Protein AF-A0ABD0PLT6-F1 (afdb_monomer_lite)

Organism: Cirrhinus mrigala (NCBI:txid683832)

Radius of gyration: 40.15 Å; chains: 1; bounding box: 74×38×95 Å

Sequence (116 aa):
VLQAQLTALLQGKENIQSSCSFTEQALNHGSPTEVLLVQKQMGERMGVLARHAFPEQPHENGHLDCQVETEGLRRSIQNLGVLLTTSAVGHTSVATGEGLRHAVVGQNTTVTVTTK

Foldseek 3Di:
DQVVLVVVVVVLVVLVVVLVVCLVCCVVPNDPVSNVVSCVVSVVVVVVSVPDDRDPDGDDDPPDDPDDPVVVVVVVVVVVPDDPDDPPDPPQKDKDDPQVVPPDPPDDGDIDIDGD

Secondary structure (DSSP, 8-state):
-HHHHHHHHHHHHHHHHHHHHHHHHHHHH--HHHHHHHHHHHHHHHHHHHH----SSPPPPP-------HHHHHHHHHHHT-----TTS-S-EEEESHHHHS--TTS----EEEE-

Structure (mmCIF, N/CA/C/O backbone):
data_AF-A0ABD0PLT6-F1
#
_entry.id   AF-A0ABD0PLT6-F1
#
loop_
_atom_site.group_PDB
_atom_site.id
_atom_site.type_symbol
_atom_site.label_atom_id
_atom_site.label_alt_id
_atom_site.label_comp_id
_atom_site.label_asym_id
_atom_site.label_entity_id
_atom_site.label_seq_id
_atom_site.pdbx_PDB_ins_code
_atom_site.Cartn_x
_atom_site.Cartn_y
_atom_site.Cartn_z
_atom_site.occupancy
_atom_site.B_iso_or_equiv
_atom_site.auth_seq_id
_atom_site.auth_comp_id
_atom_site.auth_asym_id
_atom_site.auth_atom_id
_atom_site.pdbx_PDB_model_num
ATOM 1 N N . VAL A 1 1 ? 4.134 2.382 -3.650 1.00 83.81 1 VAL A N 1
ATOM 2 C CA . VAL A 1 1 ? 2.823 1.825 -3.231 1.00 83.81 1 VAL A CA 1
ATOM 3 C C . VAL A 1 1 ? 2.940 1.108 -1.893 1.00 83.81 1 VAL A C 1
ATOM 5 O O . VAL A 1 1 ? 2.210 1.455 -0.971 1.00 83.81 1 VAL A O 1
ATOM 8 N N . LEU A 1 2 ? 3.914 0.207 -1.740 1.00 88.62 2 LEU A N 1
ATOM 9 C CA . LEU A 1 2 ? 4.133 -0.556 -0.504 1.00 88.62 2 LEU A CA 1
ATOM 10 C C . LEU A 1 2 ? 4.280 0.293 0.766 1.00 88.62 2 LEU A C 1
ATOM 12 O O . LEU A 1 2 ? 3.698 -0.048 1.788 1.00 88.62 2 LEU A O 1
ATOM 16 N N . GLN A 1 3 ? 4.996 1.422 0.707 1.00 89.25 3 GLN A N 1
ATOM 17 C CA . GLN A 1 3 ? 5.159 2.290 1.880 1.00 89.25 3 GLN A CA 1
ATOM 18 C C . GLN A 1 3 ? 3.819 2.859 2.371 1.00 89.25 3 GLN A C 1
ATOM 20 O O . GLN A 1 3 ? 3.537 2.831 3.562 1.00 89.25 3 GLN A O 1
ATOM 25 N N . ALA A 1 4 ? 2.974 3.329 1.450 1.00 89.81 4 ALA A N 1
ATOM 26 C CA . ALA A 1 4 ? 1.650 3.846 1.784 1.00 89.81 4 ALA A CA 1
ATOM 27 C C . ALA A 1 4 ? 0.734 2.738 2.329 1.00 89.81 4 ALA A C 1
ATOM 29 O O . ALA A 1 4 ? 0.017 2.956 3.303 1.00 89.81 4 ALA A O 1
ATOM 30 N N . GLN A 1 5 ? 0.808 1.533 1.750 1.00 90.62 5 GLN A N 1
ATOM 31 C CA . GLN A 1 5 ? 0.090 0.361 2.255 1.00 90.62 5 GLN A CA 1
ATOM 32 C C . GLN A 1 5 ? 0.525 0.003 3.681 1.00 90.62 5 GLN A C 1
ATOM 34 O O . GLN A 1 5 ? -0.325 -0.225 4.539 1.00 90.62 5 GLN A O 1
ATOM 39 N N . LEU A 1 6 ? 1.832 -0.018 3.949 1.00 92.19 6 LEU A N 1
ATOM 40 C CA . LEU A 1 6 ? 2.368 -0.296 5.279 1.00 92.19 6 LEU A CA 1
ATOM 41 C C . LEU A 1 6 ? 1.868 0.730 6.302 1.00 92.19 6 LEU A C 1
ATOM 43 O O . LEU A 1 6 ? 1.411 0.346 7.375 1.00 92.19 6 LEU A O 1
ATOM 47 N N . THR A 1 7 ? 1.900 2.021 5.962 1.00 94.25 7 THR A N 1
ATOM 48 C CA . THR A 1 7 ? 1.377 3.084 6.831 1.00 94.25 7 THR A CA 1
ATOM 49 C C . THR A 1 7 ? -0.107 2.881 7.145 1.00 94.25 7 THR A C 1
ATOM 51 O O . THR A 1 7 ? -0.490 2.953 8.311 1.00 94.25 7 THR A O 1
ATOM 54 N N . ALA A 1 8 ? -0.930 2.565 6.141 1.00 91.69 8 ALA A N 1
ATOM 55 C CA . ALA A 1 8 ? -2.358 2.315 6.340 1.00 91.69 8 ALA A CA 1
ATOM 56 C C . ALA A 1 8 ? -2.622 1.096 7.245 1.00 91.69 8 ALA A C 1
ATOM 58 O O . ALA A 1 8 ? -3.469 1.159 8.137 1.00 91.69 8 ALA A O 1
ATOM 59 N N . LEU A 1 9 ? -1.869 0.005 7.063 1.00 93.56 9 LEU A N 1
ATOM 60 C CA . LEU A 1 9 ? -1.976 -1.196 7.900 1.00 93.56 9 LEU A CA 1
ATOM 61 C C . LEU A 1 9 ? -1.564 -0.926 9.355 1.00 93.56 9 LEU A C 1
ATOM 63 O O . LEU A 1 9 ? -2.253 -1.361 10.279 1.00 93.56 9 LEU A O 1
ATOM 67 N N . LEU A 1 10 ? -0.473 -0.185 9.572 1.00 95.00 10 LEU A N 1
ATOM 68 C CA . LEU A 1 10 ? -0.018 0.193 10.915 1.00 95.00 10 LEU A CA 1
ATOM 69 C C . LEU A 1 10 ? -1.047 1.073 11.631 1.00 95.00 10 LEU A C 1
ATOM 71 O O . LEU A 1 10 ? -1.380 0.803 12.784 1.00 95.00 10 LEU A O 1
ATOM 75 N N . GLN A 1 11 ? -1.604 2.059 10.928 1.00 93.25 11 GLN A N 1
ATOM 76 C CA . GLN A 1 11 ? -2.667 2.906 11.464 1.00 93.25 11 GLN A CA 1
ATOM 77 C C . GLN A 1 11 ? -3.927 2.090 11.795 1.00 93.25 11 GLN A C 1
ATOM 79 O O . GLN A 1 11 ? -4.536 2.278 12.847 1.00 93.25 11 GLN A O 1
ATOM 84 N N . GLY A 1 12 ? -4.308 1.144 10.930 1.00 92.31 12 GLY A N 1
ATOM 85 C CA . GLY A 1 12 ? -5.421 0.228 11.179 1.00 92.31 12 GLY A CA 1
ATOM 86 C C . GLY A 1 12 ? -5.225 -0.608 12.444 1.00 92.31 12 GLY A C 1
ATOM 87 O O . GLY A 1 12 ? -6.120 -0.674 13.288 1.00 92.31 12 GLY A O 1
ATOM 88 N N . LYS A 1 13 ? -4.030 -1.184 12.618 1.00 94.38 13 LYS A N 1
ATOM 89 C CA . LYS A 1 13 ? -3.657 -1.936 13.823 1.00 94.38 13 LYS A CA 1
ATOM 90 C C . LYS A 1 13 ? -3.768 -1.078 15.086 1.00 94.38 13 LYS A C 1
ATOM 92 O O . LYS A 1 13 ? -4.350 -1.527 16.071 1.00 94.38 13 LYS A O 1
ATOM 97 N N . GLU A 1 14 ? -3.228 0.136 15.063 1.00 95.19 14 GLU A N 1
ATOM 98 C CA . GLU A 1 14 ? -3.271 1.050 16.210 1.00 95.19 14 GLU A CA 1
ATOM 99 C C . GLU A 1 14 ? -4.711 1.451 16.571 1.00 95.19 14 GLU A C 1
ATOM 101 O O . GLU A 1 14 ? -5.091 1.456 17.745 1.00 95.19 14 GLU A O 1
ATOM 106 N N . ASN A 1 15 ? -5.556 1.690 15.567 1.00 92.50 15 ASN A N 1
ATOM 107 C CA . ASN A 1 15 ? -6.976 1.983 15.769 1.00 92.50 15 ASN A CA 1
ATOM 108 C C . ASN A 1 15 ? -7.732 0.810 16.411 1.00 92.50 15 ASN A C 1
ATOM 110 O O . ASN A 1 15 ? -8.554 1.021 17.306 1.00 92.50 15 ASN A O 1
ATOM 114 N N . ILE A 1 16 ? -7.456 -0.425 15.979 1.00 93.81 16 ILE A N 1
ATOM 115 C CA . ILE A 1 16 ? -8.053 -1.627 16.578 1.00 93.81 16 ILE A CA 1
ATOM 116 C C . ILE A 1 16 ? -7.585 -1.764 18.028 1.00 93.81 16 ILE A C 1
ATOM 118 O O . ILE A 1 16 ? -8.408 -1.894 18.931 1.00 93.81 16 ILE A O 1
ATOM 122 N N . GLN A 1 17 ? -6.277 -1.666 18.266 1.00 96.06 17 GLN A N 1
ATOM 123 C CA . GLN A 1 17 ? -5.691 -1.836 19.594 1.00 96.06 17 GLN A CA 1
ATOM 124 C C . GLN A 1 17 ? -6.191 -0.783 20.594 1.00 96.06 17 GLN A C 1
ATOM 126 O O . GLN A 1 17 ? -6.551 -1.124 21.721 1.00 96.06 17 GLN A O 1
ATOM 131 N N . SER A 1 18 ? -6.262 0.484 20.182 1.00 94.38 18 SER A N 1
ATOM 132 C CA . SER A 1 18 ? -6.802 1.564 21.018 1.00 94.38 18 SER A CA 1
ATOM 133 C C . SER A 1 18 ? -8.296 1.391 21.295 1.00 94.38 18 SER A C 1
ATOM 135 O O . SER A 1 18 ? -8.726 1.604 22.427 1.00 94.38 18 SER A O 1
ATOM 137 N N . SER A 1 19 ? -9.081 0.939 20.311 1.00 93.81 19 SER A N 1
ATOM 138 C CA . SER A 1 19 ? -10.507 0.645 20.507 1.00 93.81 19 SER A CA 1
ATOM 139 C C . SER A 1 19 ? -10.716 -0.512 21.487 1.00 93.81 19 SER A C 1
ATOM 141 O O . SER A 1 19 ? -11.580 -0.420 22.360 1.00 93.81 19 SER A O 1
ATOM 143 N N . CYS A 1 20 ? -9.906 -1.573 21.396 1.00 94.38 20 CYS A N 1
ATOM 144 C CA . CYS A 1 20 ? -9.936 -2.688 22.343 1.00 94.38 20 CYS A CA 1
ATOM 145 C C . CYS A 1 20 ? -9.582 -2.230 23.760 1.00 94.38 20 CYS A C 1
ATOM 147 O O . CYS A 1 20 ? -10.365 -2.465 24.673 1.00 94.38 20 CYS A O 1
ATOM 149 N N . SER A 1 21 ? -8.461 -1.522 23.926 1.00 95.06 21 SER A N 1
ATOM 150 C CA . SER A 1 21 ? -8.009 -1.016 25.230 1.00 95.06 21 SER A CA 1
ATOM 151 C C . SER A 1 21 ? -9.042 -0.086 25.877 1.00 95.06 21 S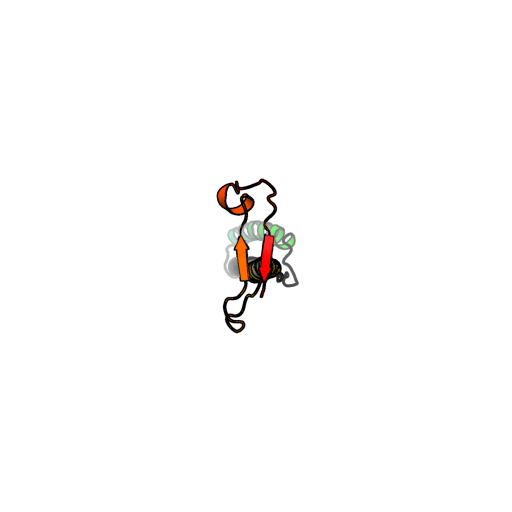ER A C 1
ATOM 153 O O . SER A 1 21 ? -9.396 -0.247 27.043 1.00 95.06 21 SER A O 1
ATOM 155 N N . PHE A 1 22 ? -9.613 0.837 25.098 1.00 93.81 22 PHE A N 1
ATOM 156 C CA . PHE A 1 22 ? -10.646 1.746 25.588 1.00 93.81 22 PHE A CA 1
ATOM 157 C C . PHE A 1 22 ? -11.928 1.007 26.002 1.00 93.81 22 PHE A C 1
ATOM 159 O O . PHE A 1 22 ? -12.517 1.310 27.040 1.00 93.81 22 PHE A O 1
ATOM 166 N N . THR A 1 23 ? -12.346 0.010 25.214 1.00 94.88 23 THR A N 1
ATOM 167 C CA . THR A 1 23 ? -13.507 -0.829 25.545 1.00 94.88 23 THR A CA 1
ATOM 168 C C . THR A 1 23 ? -13.255 -1.634 26.818 1.00 94.88 23 THR A C 1
ATOM 170 O O . THR A 1 23 ? -14.102 -1.663 27.705 1.00 94.88 23 THR A O 1
ATOM 173 N N . GLU A 1 24 ? -12.081 -2.250 26.936 1.00 95.69 24 GLU A N 1
ATOM 174 C CA . GLU A 1 24 ? -11.675 -3.031 28.104 1.00 95.69 24 GLU A CA 1
ATOM 175 C C . GLU A 1 24 ? -11.654 -2.176 29.377 1.00 95.69 24 GLU A C 1
ATOM 177 O O . GLU A 1 24 ? -12.200 -2.578 30.404 1.00 95.69 24 GLU A O 1
ATOM 182 N N . GLN A 1 25 ? -11.105 -0.962 29.305 1.00 95.25 25 GLN A N 1
ATOM 183 C CA . GLN A 1 25 ? -11.071 -0.046 30.442 1.00 95.25 25 GLN A CA 1
ATOM 184 C C . GLN A 1 25 ? -12.481 0.339 30.911 1.00 95.25 25 GLN A C 1
ATOM 186 O O . GLN A 1 25 ? -12.748 0.345 32.114 1.00 95.25 25 GLN A O 1
ATOM 191 N N . ALA A 1 26 ? -13.394 0.614 29.976 1.00 95.31 26 ALA A N 1
ATOM 192 C CA . ALA A 1 26 ? -14.781 0.920 30.307 1.00 95.31 26 ALA A CA 1
ATOM 193 C C . ALA A 1 26 ? -15.499 -0.279 30.940 1.00 95.31 26 ALA A C 1
ATOM 195 O O . ALA A 1 26 ? -16.225 -0.102 31.912 1.00 95.31 26 ALA A O 1
ATOM 196 N N . LEU A 1 27 ? -15.268 -1.497 30.442 1.00 94.38 27 LEU A N 1
ATOM 197 C CA . LEU A 1 27 ? -15.876 -2.711 30.995 1.00 94.38 27 LEU A CA 1
ATOM 198 C C . LEU A 1 27 ? -15.359 -3.051 32.400 1.00 94.38 27 LEU A C 1
ATOM 200 O O . LEU A 1 27 ? -16.136 -3.497 33.240 1.00 94.38 27 LEU A O 1
ATOM 204 N N . ASN A 1 28 ? -14.068 -2.833 32.661 1.00 96.00 28 ASN A N 1
ATOM 205 C CA . ASN A 1 28 ? -13.447 -3.183 33.940 1.00 96.00 28 ASN A CA 1
ATOM 206 C C . ASN A 1 28 ? -13.660 -2.125 35.030 1.00 96.00 28 ASN A C 1
ATOM 208 O O . ASN A 1 28 ? -13.709 -2.460 36.215 1.00 96.00 28 ASN A O 1
ATOM 212 N N . HIS A 1 29 ? -13.726 -0.848 34.649 1.00 94.50 29 HIS A N 1
ATOM 213 C CA . HIS A 1 29 ? -13.644 0.267 35.599 1.00 94.50 29 HIS A CA 1
ATOM 214 C C . HIS A 1 29 ? -14.705 1.352 35.393 1.00 94.50 29 HIS A C 1
ATOM 216 O O . HIS A 1 29 ? -14.795 2.263 36.213 1.00 94.50 29 HIS A O 1
ATOM 222 N N . GLY A 1 30 ? -15.490 1.284 34.318 1.00 92.81 30 GLY A N 1
ATOM 223 C CA . GLY A 1 30 ? -16.498 2.287 34.002 1.00 92.81 30 GLY A CA 1
ATOM 224 C C . GLY A 1 30 ? -17.749 2.157 34.864 1.00 92.81 30 GLY A C 1
ATOM 225 O O . GLY A 1 30 ? -18.208 1.065 35.206 1.00 92.81 30 GLY A O 1
ATOM 226 N N . SER A 1 31 ? -18.351 3.297 35.173 1.00 96.31 31 SER A N 1
ATOM 227 C CA . SER A 1 31 ? -19.721 3.358 35.667 1.00 96.31 31 SER A CA 1
ATOM 228 C C . SER A 1 31 ? -20.705 2.812 34.617 1.00 96.31 31 SER A C 1
ATOM 230 O O . SER A 1 31 ? -20.415 2.830 33.417 1.00 96.31 31 SER A O 1
ATOM 232 N N . PRO A 1 32 ? -21.916 2.382 35.013 1.00 94.75 32 PRO A N 1
ATOM 233 C CA . PRO A 1 32 ? -22.909 1.861 34.068 1.00 94.75 32 PRO A CA 1
ATOM 234 C C . PRO A 1 32 ? -23.221 2.817 32.905 1.00 94.75 32 PRO A C 1
ATOM 236 O O . PRO A 1 32 ? -23.412 2.386 31.768 1.00 94.75 32 PRO A O 1
ATOM 239 N N . THR A 1 33 ? -23.235 4.125 33.175 1.00 94.56 33 THR A N 1
ATOM 240 C CA . THR A 1 33 ? -23.462 5.161 32.159 1.00 94.56 33 THR A CA 1
ATOM 241 C C . THR A 1 33 ? -22.291 5.267 31.183 1.00 94.56 33 THR A C 1
ATOM 243 O O . THR A 1 33 ? -22.508 5.401 29.979 1.00 94.56 33 THR A O 1
ATOM 246 N N . GLU A 1 34 ? -21.053 5.179 31.677 1.00 93.25 34 GLU A N 1
ATOM 247 C CA . GLU A 1 34 ? -19.855 5.170 30.830 1.00 93.25 34 GLU A CA 1
ATOM 248 C C . GLU A 1 34 ? -19.817 3.920 29.952 1.00 93.25 34 GLU A C 1
ATOM 250 O O . GLU A 1 34 ? -19.582 4.036 28.752 1.00 93.25 34 GLU A O 1
ATOM 255 N N . VAL A 1 35 ? -20.142 2.746 30.500 1.00 95.56 35 VAL A N 1
ATOM 256 C CA . VAL A 1 35 ? -20.220 1.496 29.728 1.00 95.56 35 VAL A CA 1
ATOM 257 C C . VAL A 1 35 ? -21.225 1.618 28.579 1.00 95.56 35 VAL A C 1
ATOM 259 O O . VAL A 1 35 ? -20.897 1.275 27.443 1.00 95.56 35 VAL A O 1
ATOM 262 N N . LEU A 1 36 ? -22.419 2.163 28.834 1.00 95.19 36 LEU A N 1
ATOM 263 C CA . LEU A 1 36 ? -23.434 2.407 27.800 1.00 95.19 36 LEU A CA 1
ATOM 264 C C . LEU A 1 36 ? -22.944 3.373 26.710 1.00 95.19 36 LEU A C 1
ATOM 266 O O . LEU A 1 36 ? -23.176 3.144 25.518 1.00 95.19 36 LEU A O 1
ATOM 270 N N . LEU A 1 37 ? -22.253 4.446 27.102 1.00 95.06 37 LEU A N 1
ATOM 271 C CA . LEU A 1 37 ? -21.689 5.410 26.160 1.00 95.06 37 LEU A CA 1
ATOM 272 C C . LEU A 1 37 ? -20.615 4.759 25.277 1.00 95.06 37 LEU A C 1
ATOM 274 O O . LEU A 1 37 ? -20.645 4.911 24.052 1.00 95.06 37 LEU A O 1
ATOM 278 N N . VAL A 1 38 ? -19.696 4.012 25.891 1.00 95.31 38 VAL A N 1
ATOM 279 C CA . VAL A 1 38 ? -18.623 3.309 25.183 1.00 95.31 38 VAL A CA 1
ATOM 280 C C . VAL A 1 38 ? -19.193 2.239 24.263 1.00 95.31 38 VAL A C 1
ATOM 282 O O . VAL A 1 38 ? -18.761 2.154 23.117 1.00 95.31 38 VAL A O 1
ATOM 285 N N . GLN A 1 39 ? -20.212 1.491 24.689 1.00 94.25 39 GLN A N 1
ATOM 286 C CA . GLN A 1 39 ? -20.878 0.503 23.841 1.00 94.2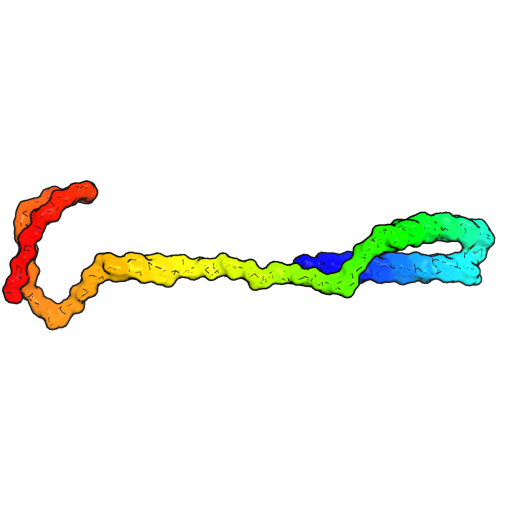5 39 GLN A CA 1
ATOM 287 C C . GLN A 1 39 ? -21.422 1.137 22.556 1.00 94.25 39 GLN A C 1
ATOM 289 O O . GLN A 1 39 ? -21.216 0.595 21.468 1.00 94.25 39 GLN A O 1
ATOM 294 N N . LYS A 1 40 ? -22.070 2.305 22.656 1.00 94.06 40 LYS A N 1
ATOM 295 C CA . LYS A 1 40 ? -22.547 3.037 21.477 1.00 94.06 40 LYS A CA 1
ATOM 296 C C . LYS A 1 40 ? -21.379 3.467 20.581 1.00 94.06 40 LYS A C 1
ATOM 298 O O . LYS A 1 40 ? -21.362 3.138 19.396 1.00 94.06 40 LYS A O 1
ATOM 303 N N . GLN A 1 41 ? -20.399 4.180 21.141 1.00 93.94 41 GLN A N 1
ATOM 304 C CA . GLN A 1 41 ? -19.280 4.746 20.375 1.00 93.94 41 GLN A CA 1
ATOM 305 C C . GLN A 1 41 ? -18.404 3.667 19.718 1.00 93.94 41 GLN A C 1
ATOM 307 O O . GLN A 1 41 ? -18.001 3.798 18.561 1.00 93.94 41 GLN A O 1
ATOM 312 N N . MET A 1 42 ? -18.108 2.589 20.445 1.00 94.75 42 MET A N 1
ATOM 313 C CA . MET A 1 42 ? -17.295 1.482 19.941 1.00 94.75 42 MET A CA 1
ATOM 314 C C . MET A 1 42 ? -18.087 0.586 18.995 1.00 94.75 42 MET A C 1
ATOM 316 O O . MET A 1 42 ? -17.501 0.065 18.053 1.00 94.75 42 MET A O 1
ATOM 320 N N . GLY A 1 43 ? -19.407 0.469 19.162 1.00 91.88 43 GLY A N 1
ATOM 321 C CA . GLY A 1 43 ? -20.277 -0.191 18.188 1.00 91.88 43 GLY A CA 1
ATOM 322 C C . GLY A 1 43 ? -20.232 0.489 16.817 1.00 91.88 43 GLY A C 1
ATOM 323 O O . GLY A 1 43 ? -20.060 -0.178 15.797 1.00 91.88 43 GLY A O 1
ATOM 324 N N . GLU A 1 44 ? -20.296 1.823 16.790 1.00 93.44 44 GLU A N 1
ATOM 325 C CA . GLU A 1 44 ? -20.147 2.609 15.558 1.00 93.44 44 GLU A CA 1
ATOM 326 C C . GLU A 1 44 ? -18.748 2.430 14.940 1.00 93.44 44 GLU A C 1
ATOM 328 O O . GLU A 1 44 ? -18.632 2.114 13.752 1.00 93.44 44 GLU A O 1
ATOM 333 N N . ARG A 1 45 ? -17.677 2.545 15.741 1.00 92.88 45 ARG A N 1
ATOM 334 C CA . ARG A 1 45 ? -16.294 2.320 15.270 1.00 92.88 45 ARG A CA 1
ATOM 335 C C . ARG A 1 45 ? -16.058 0.904 14.752 1.00 92.88 45 ARG A C 1
ATOM 337 O O . ARG A 1 45 ? -15.424 0.736 13.712 1.00 92.88 45 ARG A O 1
ATOM 344 N N . MET A 1 46 ? -16.580 -0.106 15.438 1.00 91.00 46 MET A N 1
ATOM 345 C CA . MET A 1 46 ? -16.501 -1.504 15.017 1.00 91.00 46 MET A CA 1
ATOM 346 C C . MET A 1 46 ? -17.241 -1.717 13.694 1.00 91.00 46 MET A C 1
ATOM 348 O O . MET A 1 46 ? -16.743 -2.433 12.830 1.00 91.00 46 MET A O 1
ATOM 352 N N . GLY A 1 47 ? -18.378 -1.045 13.489 1.00 91.69 47 GLY A N 1
ATOM 353 C CA . GLY A 1 47 ? -19.085 -1.050 12.209 1.00 91.69 47 GLY A CA 1
ATOM 354 C C . GLY A 1 47 ? -18.249 -0.479 11.058 1.00 91.69 47 GLY A C 1
ATOM 355 O O . GLY A 1 47 ? -18.293 -1.011 9.949 1.00 91.69 47 GLY A O 1
ATOM 356 N N . VAL A 1 48 ? -17.455 0.565 11.315 1.00 90.75 48 VAL A N 1
ATOM 357 C CA . VAL A 1 48 ? -16.502 1.112 10.332 1.00 90.75 48 VAL A CA 1
ATOM 358 C C . VAL A 1 48 ? -15.362 0.126 10.066 1.00 90.75 48 VAL A C 1
ATOM 360 O O . VAL A 1 48 ? -15.066 -0.150 8.906 1.00 90.75 48 VAL A O 1
ATOM 363 N N . LEU A 1 49 ? -14.763 -0.445 11.116 1.00 88.81 49 LEU A N 1
ATOM 364 C CA . LEU A 1 49 ? -13.671 -1.421 11.004 1.00 88.81 49 LEU A CA 1
ATOM 365 C C . LEU A 1 49 ? -14.090 -2.684 10.245 1.00 88.81 49 LEU A C 1
ATOM 367 O O . LEU A 1 49 ? -13.358 -3.133 9.373 1.00 88.81 49 LEU A O 1
ATOM 371 N N . ALA A 1 50 ? -15.284 -3.217 10.513 1.00 88.00 50 ALA A N 1
ATOM 372 C CA . ALA A 1 50 ? -15.803 -4.410 9.844 1.00 88.00 50 ALA A CA 1
ATOM 373 C C . ALA A 1 50 ? -16.030 -4.209 8.336 1.00 88.00 50 ALA A C 1
ATOM 375 O O . ALA A 1 50 ? -16.022 -5.168 7.570 1.00 88.00 50 ALA A O 1
ATOM 376 N N . ARG A 1 51 ? -16.244 -2.961 7.902 1.00 90.94 51 ARG A N 1
ATOM 377 C CA . ARG A 1 51 ? -16.389 -2.597 6.484 1.00 90.94 51 ARG A CA 1
ATOM 378 C C . ARG A 1 51 ? -15.055 -2.244 5.829 1.00 90.94 51 ARG A C 1
ATOM 380 O O . ARG A 1 51 ? -15.006 -2.093 4.611 1.00 90.94 51 ARG A O 1
ATOM 387 N N . HIS A 1 52 ? -13.999 -2.059 6.617 1.00 86.81 52 HIS A N 1
ATOM 388 C CA . HIS A 1 52 ? -12.694 -1.668 6.113 1.00 86.81 52 HIS A CA 1
ATOM 389 C C . HIS A 1 52 ? -11.898 -2.910 5.705 1.00 86.81 52 HIS A C 1
ATOM 391 O O . HIS A 1 52 ? -11.512 -3.720 6.544 1.00 86.81 52 HIS A O 1
ATOM 397 N N . ALA A 1 53 ? -11.649 -3.061 4.405 1.00 86.25 53 ALA A N 1
ATOM 398 C CA . ALA A 1 53 ? -10.850 -4.159 3.880 1.00 86.25 53 ALA A CA 1
ATOM 399 C C . ALA A 1 53 ? -9.360 -3.815 3.985 1.00 86.25 53 ALA A C 1
ATOM 401 O O . ALA A 1 53 ? -8.869 -2.920 3.294 1.00 86.25 53 ALA A O 1
ATOM 402 N N . PHE A 1 54 ? -8.636 -4.537 4.837 1.00 86.25 54 PHE A N 1
ATOM 403 C CA . PHE A 1 54 ? -7.181 -4.469 4.870 1.00 86.25 54 PHE A CA 1
ATOM 404 C C . PHE A 1 54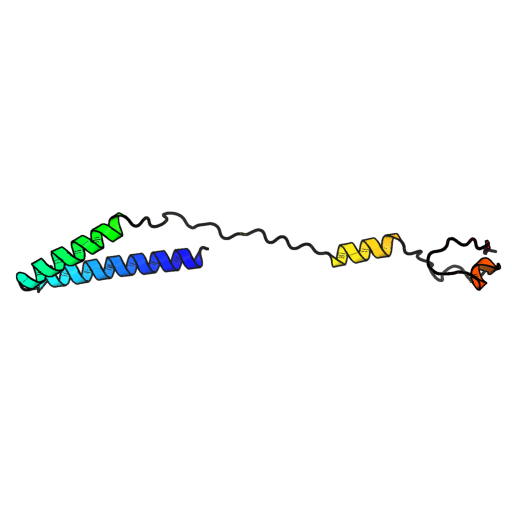 ? -6.604 -5.434 3.830 1.00 86.25 54 PHE A C 1
ATOM 406 O O . PHE A 1 54 ? -7.023 -6.589 3.781 1.00 86.25 54 PHE A O 1
ATOM 413 N N . PRO A 1 55 ? -5.657 -4.996 2.988 1.00 84.75 55 PRO A N 1
ATOM 414 C CA . PRO A 1 55 ? -5.061 -5.872 1.990 1.00 84.75 55 PRO A CA 1
ATOM 415 C C . PRO A 1 55 ? -4.254 -6.990 2.659 1.00 84.75 55 PRO A C 1
ATOM 417 O O . PRO A 1 55 ? -3.333 -6.721 3.429 1.00 84.75 55 PRO A O 1
ATOM 420 N N . GLU A 1 56 ? -4.584 -8.237 2.327 1.00 82.00 56 GLU A N 1
ATOM 421 C CA . GLU A 1 56 ? -3.942 -9.440 2.879 1.00 82.00 56 GLU A CA 1
ATOM 422 C C . GLU A 1 56 ? -2.566 -9.722 2.260 1.00 82.00 56 GLU A C 1
ATOM 424 O O . GLU A 1 56 ? -1.751 -10.437 2.841 1.00 82.00 56 GLU A O 1
ATOM 429 N N . GLN A 1 57 ? -2.297 -9.148 1.084 1.00 83.00 57 GLN A N 1
ATOM 430 C CA . GLN A 1 57 ? -1.047 -9.325 0.354 1.00 83.00 57 GLN A CA 1
ATOM 431 C C . GLN A 1 57 ? -0.380 -7.975 0.046 1.00 83.00 57 GLN A C 1
ATOM 433 O O . GLN A 1 57 ? -1.071 -6.972 -0.179 1.00 83.00 57 GLN A O 1
ATOM 438 N N . PRO A 1 58 ? 0.964 -7.910 0.040 1.00 82.88 58 PRO A N 1
ATOM 439 C CA . PRO A 1 58 ? 1.687 -6.721 -0.397 1.00 82.88 58 PRO A CA 1
ATOM 440 C C . PRO A 1 58 ? 1.381 -6.415 -1.869 1.00 82.88 58 PRO A C 1
ATOM 442 O O . PRO A 1 58 ? 1.420 -7.312 -2.705 1.00 82.88 58 PRO A O 1
ATOM 445 N N . HIS A 1 59 ? 1.109 -5.153 -2.197 1.00 83.56 59 HIS A N 1
ATOM 446 C CA . HIS A 1 59 ? 1.007 -4.725 -3.594 1.00 83.56 59 HIS A CA 1
ATOM 447 C C . HIS A 1 59 ? 2.393 -4.656 -4.236 1.00 83.56 59 HIS A C 1
ATOM 449 O O . HIS A 1 59 ? 3.394 -4.395 -3.573 1.00 83.56 59 HIS A O 1
ATOM 455 N N . GLU A 1 60 ? 2.467 -4.790 -5.552 1.00 78.88 60 GLU A N 1
ATOM 456 C CA . GLU A 1 60 ? 3.729 -4.604 -6.259 1.00 78.88 60 GLU A CA 1
ATOM 457 C C . GLU A 1 60 ? 4.055 -3.111 -6.399 1.00 78.88 60 GLU A C 1
ATOM 459 O O . GLU A 1 60 ? 3.208 -2.280 -6.742 1.00 78.88 60 GLU A O 1
ATOM 464 N N . ASN A 1 61 ? 5.308 -2.742 -6.124 1.00 76.38 61 ASN A N 1
ATOM 465 C CA . ASN A 1 61 ? 5.821 -1.470 -6.615 1.00 76.38 61 ASN A CA 1
ATOM 466 C C . ASN A 1 61 ? 6.131 -1.643 -8.106 1.00 76.38 61 ASN A C 1
ATOM 468 O O . ASN A 1 61 ? 6.707 -2.656 -8.493 1.00 76.38 61 ASN A O 1
ATOM 472 N N . GLY A 1 62 ? 5.801 -0.643 -8.927 1.00 72.25 62 GLY A N 1
ATOM 473 C CA . GLY 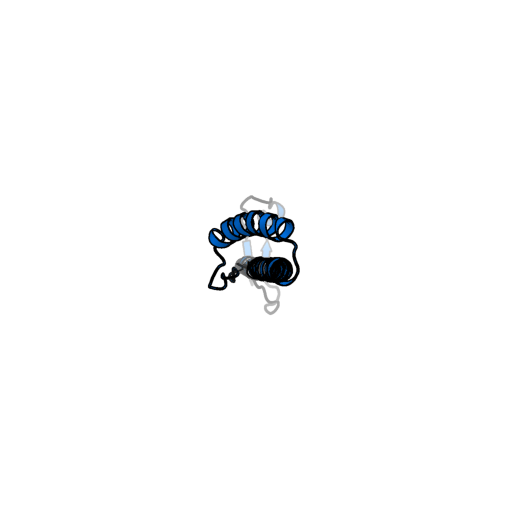A 1 62 ? 6.254 -0.619 -10.316 1.00 72.25 62 GLY A CA 1
ATOM 474 C C . GLY A 1 62 ? 7.774 -0.787 -10.367 1.00 72.25 62 GLY A C 1
ATOM 475 O O . GLY A 1 62 ? 8.497 -0.023 -9.731 1.00 72.25 62 GLY A O 1
ATOM 476 N N . HIS A 1 63 ? 8.234 -1.830 -11.055 1.00 64.31 63 HIS A N 1
ATOM 477 C CA . HIS A 1 63 ? 9.650 -2.208 -11.114 1.00 64.31 63 HIS A CA 1
ATOM 478 C C . HIS A 1 63 ? 10.308 -1.848 -12.453 1.00 64.31 63 HIS A C 1
ATOM 480 O O . HIS A 1 63 ? 11.529 -1.822 -12.563 1.00 64.31 63 HIS A O 1
ATOM 486 N N . LEU A 1 64 ? 9.500 -1.562 -13.473 1.00 74.69 64 LEU A N 1
ATOM 487 C CA . LEU A 1 64 ? 9.984 -1.224 -14.802 1.00 74.69 64 LEU A CA 1
ATOM 488 C C . LEU A 1 64 ? 10.062 0.291 -14.939 1.00 74.69 64 LEU A C 1
ATOM 490 O O . LEU A 1 64 ? 9.039 0.961 -15.071 1.00 74.69 64 LEU A O 1
ATOM 494 N N . ASP A 1 65 ? 11.285 0.806 -14.924 1.00 74.62 65 ASP A N 1
ATOM 495 C CA . ASP A 1 65 ? 11.585 2.150 -15.395 1.00 74.62 65 ASP A CA 1
ATOM 496 C C . ASP A 1 65 ? 12.189 2.031 -16.797 1.00 74.62 65 ASP A C 1
ATOM 498 O O . ASP A 1 65 ? 13.220 1.382 -16.996 1.00 74.62 65 ASP A O 1
ATOM 502 N N . CYS A 1 66 ? 11.504 2.581 -17.800 1.00 76.56 66 CYS A N 1
ATOM 503 C CA . CYS A 1 66 ? 11.998 2.564 -19.171 1.00 76.56 66 CYS A CA 1
ATOM 504 C C . CYS A 1 66 ? 13.056 3.657 -19.318 1.00 76.56 66 CYS A C 1
ATOM 506 O O . CYS A 1 66 ? 12.766 4.784 -19.714 1.00 76.56 66 CYS A O 1
ATOM 508 N N . GLN A 1 67 ? 14.295 3.308 -18.989 1.00 80.69 67 GLN A N 1
ATOM 509 C CA . GLN A 1 67 ? 15.438 4.177 -19.217 1.00 80.69 67 GLN A CA 1
ATOM 510 C C . GLN A 1 67 ? 16.008 3.889 -20.602 1.00 80.69 67 GLN A C 1
ATOM 512 O O . GLN A 1 67 ? 16.662 2.874 -20.838 1.00 80.69 67 GLN A O 1
ATOM 517 N N . VAL A 1 68 ? 15.712 4.781 -21.544 1.00 83.88 68 VAL A N 1
ATOM 518 C CA . VAL A 1 68 ? 16.258 4.716 -22.900 1.00 83.88 68 VAL A CA 1
ATOM 519 C C . VAL A 1 68 ? 17.561 5.510 -22.932 1.00 83.88 68 VAL A C 1
ATOM 521 O O . VAL A 1 68 ? 17.551 6.730 -22.805 1.00 83.88 68 VAL A O 1
ATOM 524 N N . GLU A 1 69 ? 18.686 4.822 -23.121 1.00 81.19 69 GLU A N 1
ATOM 525 C CA . GLU A 1 69 ? 19.991 5.457 -23.339 1.00 81.19 69 GLU A CA 1
ATOM 526 C C . GLU A 1 69 ? 20.066 6.017 -24.769 1.00 81.19 69 GLU A C 1
ATOM 528 O O . GLU A 1 69 ? 20.322 5.296 -25.738 1.00 81.19 69 GLU A O 1
ATOM 533 N N . THR A 1 70 ? 19.795 7.313 -24.922 1.00 85.31 70 THR A N 1
ATOM 534 C CA . THR A 1 70 ? 19.734 7.968 -26.236 1.00 85.31 70 THR A CA 1
ATOM 535 C C . THR A 1 70 ? 21.083 8.479 -26.732 1.00 85.31 70 THR A C 1
ATOM 537 O O . THR A 1 70 ? 21.238 8.664 -27.941 1.00 85.31 70 THR A O 1
ATOM 540 N N . GLU A 1 71 ? 22.080 8.689 -25.867 1.00 85.50 71 GLU A N 1
ATOM 541 C CA . GLU A 1 71 ? 23.365 9.271 -26.286 1.00 85.50 71 GLU A CA 1
ATOM 542 C C . GLU A 1 71 ? 24.238 8.257 -27.035 1.00 85.50 71 GLU A C 1
ATOM 544 O O . GLU A 1 71 ? 24.876 8.594 -28.039 1.00 85.50 71 GLU A O 1
ATOM 549 N N . GLY A 1 72 ? 24.219 6.988 -26.617 1.00 84.44 72 GLY A N 1
ATOM 550 C CA . GLY A 1 72 ? 24.879 5.898 -27.349 1.00 84.44 72 GLY A CA 1
ATOM 551 C C . GLY A 1 72 ? 24.308 5.704 -28.761 1.00 84.44 72 GLY A C 1
ATOM 552 O O . GLY A 1 72 ? 25.054 5.542 -29.737 1.00 84.44 72 GLY A O 1
ATOM 553 N N . LEU A 1 73 ? 22.981 5.802 -28.884 1.00 84.25 73 LEU A N 1
ATOM 554 C CA . LEU A 1 73 ? 22.282 5.766 -30.168 1.00 84.25 73 LEU A CA 1
ATOM 555 C C . LEU A 1 73 ? 22.634 6.987 -31.028 1.00 84.25 73 LEU A C 1
ATOM 557 O O . LEU A 1 73 ? 22.986 6.838 -32.200 1.00 84.25 73 LEU A O 1
ATOM 561 N N . ARG A 1 74 ? 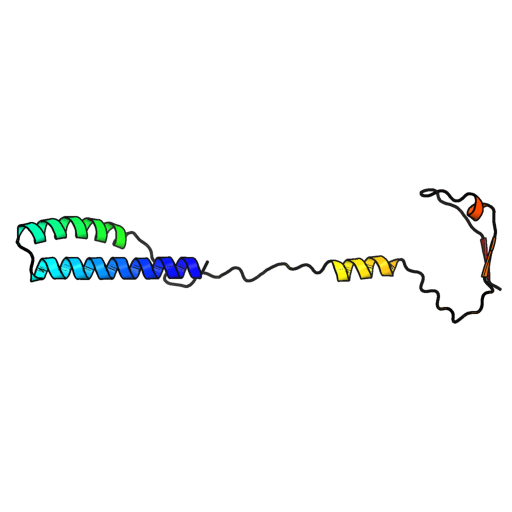22.615 8.187 -30.439 1.00 82.06 74 ARG A N 1
ATOM 562 C CA . ARG A 1 74 ? 22.966 9.446 -31.109 1.00 82.06 74 ARG A CA 1
ATOM 563 C C . ARG A 1 74 ? 24.373 9.408 -31.702 1.00 82.06 74 ARG A C 1
ATOM 565 O O . ARG A 1 74 ? 24.551 9.759 -32.867 1.00 82.06 74 ARG A O 1
ATOM 572 N N . ARG A 1 75 ? 25.355 8.927 -30.935 1.00 82.94 75 ARG A N 1
ATOM 573 C CA . ARG A 1 75 ? 26.743 8.759 -31.393 1.00 82.94 75 ARG A CA 1
ATOM 574 C C . ARG A 1 75 ? 26.851 7.774 -32.557 1.00 82.94 75 ARG A C 1
ATOM 576 O O . ARG A 1 75 ? 27.548 8.049 -33.528 1.00 82.94 75 ARG A O 1
ATOM 583 N N . SER A 1 76 ? 26.148 6.645 -32.479 1.00 81.00 76 SER A N 1
ATOM 584 C CA . SER A 1 76 ? 26.126 5.642 -33.553 1.00 81.00 76 SER A CA 1
ATOM 585 C C . SER A 1 76 ? 25.539 6.203 -34.852 1.00 81.00 76 SER A C 1
ATOM 587 O O . SER A 1 76 ? 26.107 5.988 -35.919 1.00 81.00 76 SER A O 1
ATOM 589 N N . ILE A 1 77 ? 24.457 6.986 -34.761 1.00 81.38 77 ILE A N 1
ATOM 590 C CA . ILE A 1 77 ? 23.848 7.674 -35.911 1.00 81.38 77 ILE A CA 1
ATOM 591 C C . ILE A 1 77 ? 24.816 8.696 -36.513 1.00 81.38 77 ILE A C 1
ATOM 593 O O . ILE A 1 77 ? 24.969 8.752 -37.730 1.00 81.38 77 ILE A O 1
ATOM 597 N N . GLN A 1 78 ? 25.497 9.484 -35.678 1.00 75.12 78 GLN A N 1
ATOM 598 C CA . GLN A 1 78 ? 26.489 10.453 -36.151 1.00 75.12 78 GLN A CA 1
ATOM 599 C C . GLN A 1 78 ? 27.654 9.765 -36.871 1.00 75.12 78 GLN A C 1
ATOM 601 O O . GLN A 1 78 ? 28.063 10.219 -37.934 1.00 75.12 78 GLN A O 1
ATOM 606 N N . ASN A 1 79 ? 28.138 8.638 -36.345 1.00 70.69 79 ASN A N 1
ATOM 607 C CA . ASN A 1 79 ? 29.236 7.878 -36.943 1.00 70.69 79 ASN A CA 1
ATOM 608 C C . ASN A 1 79 ? 28.851 7.148 -38.239 1.00 70.69 79 ASN A C 1
ATOM 610 O O . ASN A 1 79 ? 29.734 6.870 -39.045 1.00 70.69 79 ASN A O 1
ATOM 614 N N . LEU A 1 80 ? 27.565 6.865 -38.472 1.00 73.00 80 LEU A N 1
ATOM 615 C CA . LEU A 1 80 ? 27.096 6.212 -39.700 1.00 73.00 80 LEU A CA 1
ATOM 616 C C . LEU A 1 80 ? 27.410 7.042 -40.960 1.00 73.00 80 LEU A C 1
ATOM 618 O O . LEU A 1 80 ? 27.582 6.479 -42.037 1.00 73.00 80 LEU A O 1
ATOM 622 N N . GLY A 1 81 ? 27.503 8.370 -40.823 1.00 58.56 81 GLY A N 1
ATOM 623 C CA . GLY A 1 81 ? 27.817 9.300 -41.912 1.00 58.56 81 GLY A CA 1
ATOM 624 C C . GLY A 1 81 ? 29.254 9.835 -41.929 1.00 58.56 81 GLY A C 1
ATOM 625 O O . GLY A 1 81 ? 29.551 10.702 -42.750 1.00 58.56 81 GLY A O 1
ATOM 626 N N . VAL A 1 82 ? 30.145 9.384 -41.036 1.00 57.31 82 VAL A N 1
ATOM 627 C CA . VAL A 1 82 ? 31.516 9.920 -40.958 1.00 57.31 82 VAL A CA 1
ATOM 628 C C . VAL A 1 82 ? 32.458 9.130 -41.864 1.00 57.31 82 VAL A C 1
ATOM 630 O O . VAL A 1 82 ? 32.699 7.941 -41.666 1.00 57.31 82 VAL A O 1
ATOM 633 N N . LEU A 1 83 ? 33.054 9.824 -42.835 1.00 48.84 83 LEU A N 1
ATOM 634 C CA . LEU A 1 83 ? 34.175 9.318 -43.621 1.00 48.84 83 LEU A CA 1
ATOM 635 C C . LEU A 1 83 ? 35.437 9.330 -42.737 1.00 48.84 83 LEU A C 1
ATOM 637 O O . LEU A 1 83 ? 36.034 10.382 -42.509 1.00 48.84 83 LEU A O 1
ATOM 641 N N . LEU A 1 84 ? 35.839 8.174 -42.204 1.00 52.16 84 LEU A N 1
ATOM 642 C CA . LEU A 1 84 ? 37.094 8.037 -41.457 1.00 52.16 84 LEU A CA 1
ATOM 643 C C . LEU A 1 84 ? 38.285 8.103 -42.425 1.00 52.16 84 LEU A C 1
ATOM 645 O O . LEU A 1 84 ? 38.735 7.083 -42.944 1.00 52.16 84 LEU A O 1
ATOM 649 N N . THR A 1 85 ? 38.812 9.300 -42.676 1.00 50.84 85 THR A N 1
ATOM 650 C CA . THR A 1 85 ? 40.091 9.464 -43.377 1.00 50.84 85 THR A CA 1
ATOM 651 C C . THR A 1 85 ? 41.224 9.354 -42.365 1.00 50.84 85 THR A C 1
ATOM 653 O O . THR A 1 85 ? 41.454 10.271 -41.576 1.00 50.84 85 THR A O 1
ATOM 656 N N . THR A 1 86 ? 41.931 8.228 -42.354 1.00 48.66 86 THR A N 1
ATOM 657 C CA . THR A 1 86 ? 43.182 8.114 -41.602 1.00 48.66 86 THR A CA 1
ATOM 658 C C . THR A 1 86 ? 44.285 8.857 -42.356 1.00 48.66 86 THR A C 1
ATOM 660 O O . THR A 1 86 ? 44.371 8.803 -43.581 1.00 48.66 86 THR A O 1
ATOM 663 N N . SER A 1 87 ? 45.169 9.544 -41.635 1.00 49.09 87 SER A N 1
ATOM 664 C CA . SER A 1 87 ? 46.340 10.254 -42.177 1.00 49.09 87 SER A CA 1
ATOM 665 C C . SER A 1 87 ? 47.453 9.317 -42.689 1.00 49.09 87 SER A C 1
ATOM 667 O O . SER A 1 87 ? 48.593 9.738 -42.861 1.00 49.09 87 SER A O 1
ATOM 669 N N . ALA A 1 88 ? 47.136 8.043 -42.945 1.00 46.81 88 ALA A N 1
ATOM 670 C CA . ALA A 1 88 ? 48.084 7.016 -43.375 1.00 46.81 88 ALA A CA 1
ATOM 671 C C . ALA A 1 88 ? 48.295 6.956 -44.901 1.00 46.81 88 ALA A C 1
ATOM 673 O O . ALA A 1 88 ? 49.100 6.154 -45.369 1.00 46.81 88 ALA A O 1
ATOM 674 N N . VAL A 1 89 ? 47.615 7.802 -45.683 1.00 49.03 89 VAL A N 1
ATOM 675 C CA . VAL A 1 89 ? 47.861 7.952 -47.125 1.00 49.03 89 VAL A CA 1
ATOM 676 C C . VAL A 1 89 ? 48.229 9.410 -47.387 1.00 49.03 89 VAL A C 1
ATOM 678 O O . VAL A 1 89 ? 47.438 10.315 -47.127 1.00 49.03 89 VAL A O 1
ATOM 681 N N . GLY A 1 90 ? 49.471 9.638 -47.824 1.00 48.31 90 GLY A N 1
ATOM 682 C CA . GLY A 1 90 ? 50.014 10.970 -48.083 1.00 48.31 90 GLY A CA 1
ATOM 683 C C . GLY A 1 90 ? 49.149 11.762 -49.063 1.00 48.31 90 GLY A C 1
ATOM 684 O O . GLY A 1 90 ? 48.572 11.203 -49.989 1.00 48.31 90 GLY A O 1
ATOM 685 N N . HIS A 1 91 ? 49.050 13.071 -48.834 1.00 57.31 91 HIS A N 1
ATOM 686 C CA . HIS A 1 91 ? 48.258 14.008 -49.627 1.00 57.31 91 HIS A CA 1
ATOM 687 C C . HIS A 1 91 ? 48.558 13.908 -51.133 1.00 57.31 91 HIS A C 1
ATOM 689 O O . HIS A 1 91 ? 49.487 14.542 -51.630 1.00 57.31 91 HIS A O 1
ATOM 695 N N . THR A 1 92 ? 47.741 13.169 -51.879 1.00 53.47 92 THR A N 1
ATOM 696 C CA . THR A 1 92 ? 47.743 13.211 -53.351 1.00 53.47 92 THR A CA 1
ATOM 697 C C . THR A 1 92 ? 46.347 13.401 -53.944 1.00 53.47 92 THR A C 1
ATOM 699 O O . THR A 1 92 ? 46.173 13.335 -55.160 1.00 53.47 92 THR A O 1
ATOM 702 N N . SER A 1 93 ? 45.354 13.708 -53.105 1.00 56.25 93 SER A N 1
ATOM 703 C CA . SER A 1 93 ? 44.004 14.063 -53.543 1.00 56.25 93 SER A CA 1
ATOM 704 C C . SER A 1 93 ? 43.863 15.576 -53.640 1.00 56.25 93 SER A C 1
ATOM 706 O O . SER A 1 93 ? 43.858 16.275 -52.627 1.00 56.25 93 SER A O 1
ATOM 708 N N . VAL A 1 94 ? 43.740 16.085 -54.863 1.00 60.47 94 VAL A N 1
ATOM 709 C CA . VAL A 1 94 ? 43.466 17.499 -55.132 1.00 60.47 94 VAL A CA 1
ATOM 710 C C . VAL A 1 94 ? 42.026 17.610 -55.625 1.00 60.47 94 VAL A C 1
ATOM 712 O O . VAL A 1 94 ? 41.677 17.087 -56.684 1.00 60.47 94 VAL A O 1
ATOM 715 N N . ALA A 1 95 ? 41.178 18.286 -54.850 1.00 60.44 95 ALA A N 1
ATOM 716 C CA . ALA A 1 95 ? 39.828 18.644 -55.271 1.00 60.44 95 ALA A CA 1
ATOM 717 C C . ALA A 1 95 ? 39.860 20.025 -55.937 1.00 60.44 95 ALA A C 1
ATOM 719 O O . ALA A 1 95 ? 40.325 20.997 -55.341 1.00 60.44 95 ALA A O 1
ATOM 720 N N . THR A 1 96 ? 39.387 20.115 -57.180 1.00 62.88 96 THR A N 1
ATOM 721 C CA . THR A 1 96 ? 39.322 21.373 -57.944 1.00 62.88 96 THR A CA 1
ATOM 722 C C . THR A 1 96 ? 37.999 21.460 -58.693 1.00 62.88 96 THR A C 1
ATOM 724 O O . THR A 1 96 ? 37.409 20.446 -59.060 1.00 62.88 96 THR A O 1
ATOM 727 N N . GLY A 1 97 ? 37.510 22.679 -58.913 1.00 68.06 97 GLY A N 1
ATOM 728 C CA . GLY A 1 97 ? 36.303 22.925 -59.701 1.00 68.06 97 GLY A CA 1
ATOM 729 C C . GLY A 1 97 ? 35.464 24.082 -59.172 1.00 68.06 97 GLY A C 1
ATOM 730 O O . GLY A 1 97 ? 35.531 24.437 -57.993 1.00 68.06 97 GLY A O 1
ATOM 731 N N . GLU A 1 98 ? 34.645 24.667 -60.050 1.00 68.31 98 GLU A N 1
ATOM 732 C CA . GLU A 1 98 ? 33.795 25.810 -59.697 1.00 68.31 98 GLU A CA 1
ATOM 733 C C . GLU A 1 98 ? 32.721 25.475 -58.652 1.00 68.31 98 GLU A C 1
ATOM 735 O O . GLU A 1 98 ? 32.273 26.350 -57.912 1.00 68.31 98 GLU A O 1
ATOM 740 N N . GLY A 1 99 ? 32.368 24.196 -58.525 1.00 65.12 99 GLY A N 1
ATOM 741 C CA . GLY A 1 99 ? 31.431 23.724 -57.513 1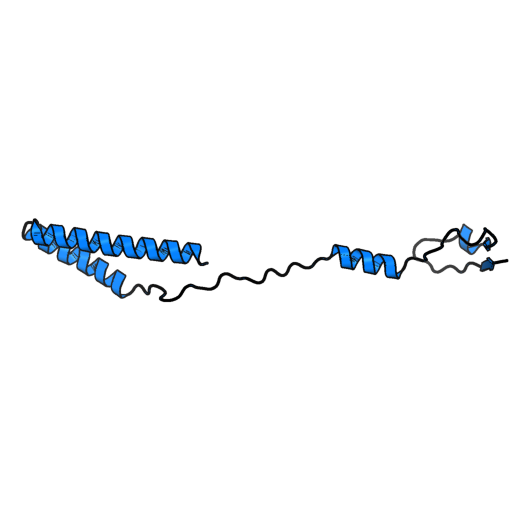.00 65.12 99 GLY A CA 1
ATOM 742 C C . GLY A 1 99 ? 31.883 23.988 -56.073 1.00 65.12 99 GLY A C 1
ATOM 743 O O . GLY A 1 99 ? 31.042 24.200 -55.210 1.00 65.12 99 GLY A O 1
ATOM 744 N N . LEU A 1 100 ? 33.193 24.055 -55.800 1.00 65.12 100 LEU A N 1
ATOM 745 C CA . LEU A 1 100 ? 33.706 24.357 -54.455 1.00 65.12 100 LEU A CA 1
ATOM 746 C C . LEU A 1 100 ? 33.623 25.847 -54.103 1.00 65.12 100 LEU A C 1
ATOM 748 O O . LEU A 1 100 ? 33.371 26.192 -52.953 1.00 65.12 100 LEU A O 1
ATOM 752 N N . ARG A 1 101 ? 33.828 26.734 -55.084 1.00 64.88 101 ARG A N 1
ATOM 753 C CA . ARG A 1 101 ? 33.812 28.197 -54.880 1.00 64.88 101 ARG A CA 1
ATOM 754 C C . ARG A 1 101 ? 32.399 28.778 -54.778 1.00 64.88 101 ARG A C 1
ATOM 756 O O . ARG A 1 101 ? 32.247 29.856 -54.217 1.00 64.88 101 ARG A O 1
ATOM 763 N N . HIS A 1 102 ? 31.394 28.072 -55.299 1.00 66.31 102 HIS A N 1
ATOM 764 C CA . HIS A 1 102 ? 29.992 28.515 -55.344 1.00 66.31 102 HIS A CA 1
ATOM 765 C C . HIS A 1 102 ? 29.027 27.574 -54.612 1.00 66.31 102 HIS A C 1
ATOM 767 O O . HIS A 1 102 ? 27.823 27.615 -54.856 1.00 66.31 102 HIS A O 1
ATOM 773 N N . ALA A 1 103 ? 29.527 26.703 -53.732 1.00 72.25 103 ALA A N 1
ATOM 774 C CA . ALA A 1 103 ? 28.666 25.820 -52.953 1.00 72.25 103 ALA A CA 1
ATOM 775 C C . ALA A 1 103 ? 27.808 26.628 -51.964 1.00 72.25 103 ALA A C 1
ATOM 777 O O . ALA A 1 103 ? 28.330 27.398 -51.157 1.00 72.25 103 ALA A O 1
ATOM 778 N N . VAL A 1 104 ? 26.490 26.416 -52.004 1.00 73.12 104 VAL A N 1
ATOM 779 C CA . VAL A 1 104 ? 25.515 27.039 -51.099 1.00 73.12 104 VAL A CA 1
ATOM 780 C C . VAL A 1 104 ? 24.814 25.948 -50.296 1.00 73.12 104 VAL A C 1
ATOM 782 O O . VAL A 1 104 ? 24.454 24.899 -50.831 1.00 73.12 104 VAL A O 1
ATOM 785 N N . VAL A 1 105 ? 24.620 26.190 -48.999 1.00 70.94 105 VAL A N 1
ATOM 786 C CA . VAL A 1 105 ? 23.968 25.242 -48.085 1.00 70.94 105 VAL A CA 1
ATOM 787 C C . VAL A 1 105 ? 22.566 24.891 -48.596 1.00 70.94 105 VAL A C 1
ATOM 789 O O . VAL A 1 105 ? 21.748 25.777 -48.834 1.00 70.94 105 VAL A O 1
ATOM 792 N N . GLY A 1 106 ? 22.288 23.592 -48.748 1.00 72.31 106 GLY A N 1
ATOM 793 C CA . GLY A 1 106 ? 20.983 23.076 -49.180 1.00 72.31 106 GLY A CA 1
ATOM 794 C C . GLY A 1 106 ? 20.805 22.912 -50.693 1.00 72.31 106 GLY A C 1
ATOM 795 O O . GLY A 1 106 ? 19.707 22.572 -51.125 1.00 72.31 106 GLY A O 1
ATOM 796 N N . GLN A 1 107 ? 21.851 23.131 -51.494 1.00 70.00 107 GLN A N 1
ATOM 797 C CA . GLN A 1 107 ? 21.840 22.888 -52.939 1.00 70.00 107 GLN A CA 1
ATOM 798 C C . GLN A 1 107 ? 22.872 21.825 -53.321 1.00 70.00 107 GLN A C 1
ATOM 800 O O . GLN A 1 107 ? 23.987 21.803 -52.798 1.00 70.00 107 GLN A O 1
ATOM 805 N N . ASN A 1 108 ? 22.493 20.934 -54.238 1.00 70.25 108 ASN A N 1
ATOM 806 C CA . ASN A 1 108 ? 23.381 19.874 -54.702 1.00 70.25 108 ASN A CA 1
ATOM 807 C C . ASN A 1 108 ? 24.432 20.455 -55.649 1.00 70.25 108 ASN A C 1
ATOM 809 O O . ASN A 1 108 ? 24.088 21.046 -56.672 1.00 70.25 108 ASN A O 1
ATOM 813 N N . THR A 1 109 ? 25.707 20.203 -55.354 1.00 77.88 109 THR A N 1
ATOM 814 C CA . THR A 1 109 ? 26.823 20.644 -56.195 1.00 77.88 109 THR A CA 1
ATOM 815 C C . THR A 1 109 ? 27.765 19.487 -56.496 1.00 77.88 109 THR A C 1
ATOM 817 O O . THR A 1 109 ? 28.024 18.640 -55.645 1.00 77.88 109 THR A O 1
ATOM 820 N N . THR A 1 110 ? 28.284 19.454 -57.725 1.00 70.75 110 THR A N 1
ATOM 821 C CA . THR A 1 110 ? 29.238 18.434 -58.179 1.00 70.75 110 THR A CA 1
ATOM 822 C C . THR A 1 110 ? 30.661 18.973 -58.089 1.00 70.75 110 THR A C 1
ATOM 824 O O . THR A 1 110 ? 30.938 20.091 -58.526 1.00 70.75 110 THR A O 1
ATOM 827 N N . VAL A 1 111 ? 31.567 18.172 -57.533 1.00 71.38 111 VAL A N 1
ATOM 828 C CA . VAL A 1 111 ? 32.996 18.487 -57.434 1.00 71.38 111 VAL A CA 1
ATOM 829 C C . VAL A 1 111 ? 33.792 17.315 -57.984 1.00 71.38 111 VAL A C 1
ATOM 831 O O . VAL A 1 111 ? 33.468 16.160 -57.712 1.00 71.38 111 VAL A O 1
ATOM 834 N N . THR A 1 112 ? 34.849 17.619 -58.732 1.00 64.56 112 THR A N 1
ATOM 835 C CA . THR A 1 112 ? 35.784 16.610 -59.225 1.00 64.56 112 THR A CA 1
ATOM 836 C C . THR A 1 112 ? 36.949 16.489 -58.254 1.00 64.56 112 THR A C 1
ATOM 838 O O . THR A 1 112 ? 37.666 17.457 -57.981 1.00 64.56 112 THR A O 1
ATOM 841 N N . VAL A 1 113 ? 37.136 15.283 -57.727 1.00 66.06 113 VAL A N 1
ATOM 842 C CA . VAL A 1 113 ? 38.264 14.944 -56.861 1.00 66.06 113 VAL A CA 1
ATOM 843 C C . VAL A 1 113 ? 39.209 14.059 -57.652 1.00 66.06 113 VAL A C 1
ATOM 845 O O . VAL A 1 113 ? 38.820 12.981 -58.096 1.00 66.06 113 VAL A O 1
ATOM 848 N N . THR A 1 114 ? 40.448 14.514 -57.817 1.00 59.44 114 THR A N 1
ATOM 849 C CA . THR A 1 114 ? 41.489 13.730 -58.478 1.00 59.44 114 THR A CA 1
ATOM 850 C C . THR A 1 114 ? 42.439 13.195 -57.427 1.00 59.44 114 THR A C 1
ATOM 852 O O . THR A 1 114 ? 43.128 13.964 -56.758 1.00 59.44 114 THR A O 1
ATOM 855 N N . THR A 1 115 ? 42.483 11.876 -57.306 1.00 56.78 115 THR A N 1
ATOM 856 C CA . THR A 1 115 ? 43.459 11.134 -56.506 1.00 56.78 115 THR A CA 1
ATOM 857 C C . THR A 1 115 ? 44.615 10.697 -57.406 1.00 56.78 115 THR A C 1
ATOM 859 O O . THR A 1 115 ? 44.359 10.115 -58.462 1.00 56.78 115 THR A O 1
ATOM 862 N N . LYS A 1 116 ? 45.863 10.981 -57.020 1.00 52.44 116 LYS A N 1
ATOM 863 C CA . LYS A 1 116 ? 47.070 10.436 -57.668 1.00 52.44 116 LYS A CA 1
ATOM 864 C C . LYS A 1 116 ? 47.625 9.238 -56.915 1.00 52.44 116 LYS A C 1
ATOM 866 O O . LYS A 1 116 ? 47.706 9.336 -55.672 1.00 52.44 116 LYS A O 1
#

pLDDT: mean 80.03, std 14.78, range [46.81, 96.31]